Protein AF-A0A813LJU2-F1 (afdb_monomer)

Foldseek 3Di:
DVVVVVVVLVVLLVQQVQQVVLVVVLVVLVPDDDDDDDPDVVSVVVSVCSVVVCRGDDDPNHGRHPVNSVVVVVVVVVVVVVVVVVVVVVPDPDDDPPDDDDDDDDDD

Nearest PDB structures (foldseek):
  2qj0-assembly1_A  TM=6.686E-01  e=6.133E+00  Saccharomyces cerevisiae

Mean predicted aligned error: 14.8 Å

Organism: Polarella glacialis (NCBI:txid89957)

Structure (mmCIF, N/CA/C/O backbone):
data_AF-A0A813LJU2-F1
#
_entry.id   AF-A0A813LJU2-F1
#
loop_
_atom_site.group_PDB
_atom_site.id
_atom_site.type_symbol
_atom_site.label_atom_id
_atom_site.label_alt_id
_atom_site.label_comp_id
_atom_site.label_asym_id
_atom_site.label_entity_id
_atom_site.label_seq_id
_atom_site.pdbx_PDB_ins_code
_atom_site.Cartn_x
_atom_site.Cartn_y
_atom_site.Cartn_z
_atom_site.occupancy
_atom_site.B_iso_or_equiv
_atom_site.auth_seq_id
_atom_site.auth_comp_id
_atom_site.auth_asym_id
_atom_site.auth_atom_id
_atom_site.pdbx_PDB_model_num
ATOM 1 N N . MET A 1 1 ? 8.415 9.289 -18.038 1.00 62.88 1 MET A N 1
ATOM 2 C CA . MET A 1 1 ? 8.058 8.041 -17.314 1.00 62.88 1 MET A CA 1
ATOM 3 C C . MET A 1 1 ? 8.568 8.032 -15.870 1.00 62.88 1 MET A C 1
ATOM 5 O O . MET A 1 1 ? 7.771 7.755 -14.984 1.00 62.88 1 MET A O 1
ATOM 9 N N . VAL A 1 2 ? 9.817 8.439 -15.605 1.00 73.25 2 VAL A N 1
ATOM 10 C CA . VAL A 1 2 ? 10.414 8.498 -14.249 1.00 73.25 2 VAL A CA 1
ATOM 11 C C . VAL A 1 2 ? 9.591 9.311 -13.236 1.00 73.25 2 VAL A C 1
ATOM 13 O O . VAL A 1 2 ? 9.331 8.832 -12.139 1.00 73.25 2 VAL A O 1
ATOM 16 N N . GLY A 1 3 ? 9.084 10.492 -13.615 1.00 82.06 3 GLY A N 1
ATOM 17 C CA . GLY A 1 3 ? 8.271 11.316 -12.707 1.00 82.06 3 GLY A CA 1
ATOM 18 C C . GLY A 1 3 ? 6.994 10.628 -12.202 1.00 82.06 3 GLY A C 1
ATOM 19 O O . GLY A 1 3 ? 6.629 10.782 -11.041 1.00 82.06 3 GLY A O 1
ATOM 20 N N . ARG A 1 4 ? 6.348 9.795 -13.036 1.00 80.88 4 ARG A N 1
ATOM 21 C CA . ARG A 1 4 ? 5.157 9.023 -12.629 1.00 80.88 4 ARG A CA 1
ATOM 22 C C . ARG A 1 4 ? 5.532 7.905 -11.652 1.00 80.88 4 ARG A C 1
ATOM 24 O O . ARG A 1 4 ? 4.799 7.678 -10.697 1.00 80.88 4 ARG A O 1
ATOM 31 N N . ALA A 1 5 ? 6.681 7.257 -11.852 1.00 78.06 5 ALA A N 1
ATOM 32 C CA . ALA A 1 5 ? 7.186 6.226 -10.944 1.00 78.06 5 ALA A CA 1
ATOM 33 C C . ALA A 1 5 ? 7.537 6.800 -9.560 1.00 78.06 5 ALA A C 1
ATOM 35 O O . ALA A 1 5 ? 7.153 6.224 -8.545 1.00 78.06 5 ALA A O 1
ATOM 36 N N . LEU A 1 6 ? 8.184 7.970 -9.509 1.00 81.75 6 LEU A N 1
ATOM 37 C CA . LEU A 1 6 ? 8.492 8.654 -8.247 1.00 81.75 6 LEU A CA 1
ATOM 38 C C . LEU A 1 6 ? 7.224 9.062 -7.490 1.00 81.75 6 LEU A C 1
ATOM 40 O O . LEU A 1 6 ? 7.143 8.862 -6.280 1.00 81.75 6 LEU A O 1
ATOM 44 N N . LEU A 1 7 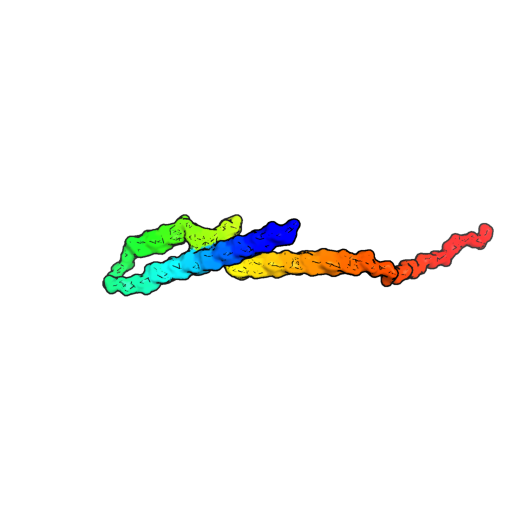? 6.213 9.574 -8.198 1.00 85.69 7 LEU A N 1
ATOM 45 C CA . LEU A 1 7 ? 4.935 9.946 -7.593 1.00 85.69 7 LEU A CA 1
ATOM 46 C C . LEU A 1 7 ? 4.199 8.713 -7.044 1.00 85.69 7 LEU A C 1
ATOM 48 O O . LEU A 1 7 ? 3.680 8.759 -5.931 1.00 85.69 7 LEU A O 1
ATOM 52 N N . LEU A 1 8 ? 4.228 7.587 -7.766 1.00 82.88 8 LEU A N 1
ATOM 53 C CA . LEU A 1 8 ? 3.669 6.318 -7.291 1.00 82.88 8 LEU A CA 1
ATOM 54 C C . LEU A 1 8 ? 4.382 5.804 -6.035 1.00 82.88 8 LEU A C 1
ATOM 56 O O . LEU A 1 8 ? 3.701 5.447 -5.073 1.00 82.88 8 LEU A O 1
ATOM 60 N N . ILE A 1 9 ? 5.720 5.813 -6.000 1.00 81.56 9 ILE A N 1
ATOM 61 C CA . ILE A 1 9 ? 6.496 5.444 -4.800 1.00 81.56 9 ILE A CA 1
ATOM 62 C C . ILE A 1 9 ? 6.163 6.383 -3.636 1.00 81.56 9 ILE A C 1
ATOM 64 O O . ILE A 1 9 ? 5.969 5.930 -2.510 1.00 81.56 9 ILE A O 1
ATOM 68 N N . TYR A 1 10 ? 6.068 7.687 -3.892 1.00 84.69 10 TYR A N 1
ATOM 69 C CA . TYR A 1 10 ? 5.767 8.679 -2.864 1.00 84.69 10 TYR A CA 1
ATOM 70 C C . TYR A 1 10 ? 4.376 8.471 -2.250 1.00 84.69 10 TYR A C 1
ATOM 72 O O . TYR A 1 10 ? 4.239 8.386 -1.025 1.00 84.69 10 TYR A O 1
ATOM 80 N N . VAL A 1 11 ? 3.348 8.345 -3.095 1.00 83.75 11 VAL A N 1
ATOM 81 C CA . VAL A 1 11 ? 1.961 8.141 -2.657 1.00 83.75 11 VAL A CA 1
ATOM 82 C C . VAL A 1 11 ? 1.820 6.812 -1.923 1.00 83.75 11 VAL A C 1
ATOM 84 O O . VAL A 1 11 ? 1.245 6.782 -0.835 1.00 83.75 11 VAL A O 1
ATOM 87 N N . SER A 1 12 ? 2.403 5.731 -2.449 1.00 78.44 12 SER A N 1
ATOM 88 C CA . SER A 1 12 ? 2.391 4.436 -1.761 1.00 78.44 12 SER A CA 1
ATOM 89 C C . SER A 1 12 ? 3.128 4.499 -0.420 1.00 78.44 12 SER A C 1
ATOM 91 O O . SER A 1 12 ? 2.606 3.992 0.570 1.00 78.44 12 SER A O 1
ATOM 93 N N . SER A 1 13 ? 4.270 5.189 -0.325 1.00 80.38 13 SER A N 1
ATOM 94 C CA . SER A 1 13 ? 5.021 5.342 0.937 1.00 80.38 13 SER A CA 1
ATOM 95 C C . SER A 1 13 ? 4.203 6.060 2.010 1.00 80.38 13 SER A C 1
ATOM 97 O O . SER A 1 13 ? 4.152 5.624 3.163 1.00 80.38 13 SER A O 1
ATOM 99 N N . ARG A 1 14 ? 3.502 7.135 1.628 1.00 82.56 14 ARG A N 1
ATOM 100 C CA . ARG A 1 14 ? 2.562 7.831 2.517 1.00 82.56 14 ARG A CA 1
ATOM 101 C C . ARG A 1 14 ? 1.407 6.923 2.934 1.00 82.56 14 ARG A C 1
ATOM 103 O O . ARG A 1 14 ? 1.086 6.875 4.122 1.00 82.56 14 ARG A O 1
ATOM 110 N N . ALA A 1 15 ? 0.832 6.184 1.989 1.00 78.62 15 ALA A N 1
ATOM 111 C CA . ALA A 1 15 ? -0.250 5.240 2.237 1.00 78.62 15 ALA A CA 1
ATOM 112 C C . ALA A 1 15 ? 0.157 4.134 3.229 1.00 78.62 15 ALA A C 1
ATOM 114 O O . ALA A 1 15 ? -0.576 3.883 4.183 1.00 78.62 15 ALA A O 1
ATOM 115 N N . ALA A 1 16 ? 1.347 3.539 3.093 1.00 80.94 16 ALA A N 1
ATOM 116 C CA . ALA A 1 16 ? 1.844 2.551 4.056 1.00 80.94 16 ALA A CA 1
ATOM 117 C C . ALA A 1 16 ? 2.076 3.138 5.454 1.00 80.94 16 ALA A C 1
ATOM 119 O O . ALA A 1 16 ? 1.734 2.497 6.446 1.00 80.94 16 ALA A O 1
ATOM 120 N N . GLY A 1 17 ? 2.595 4.367 5.551 1.00 77.25 17 GLY A N 1
ATOM 121 C CA . GLY A 1 17 ? 2.749 5.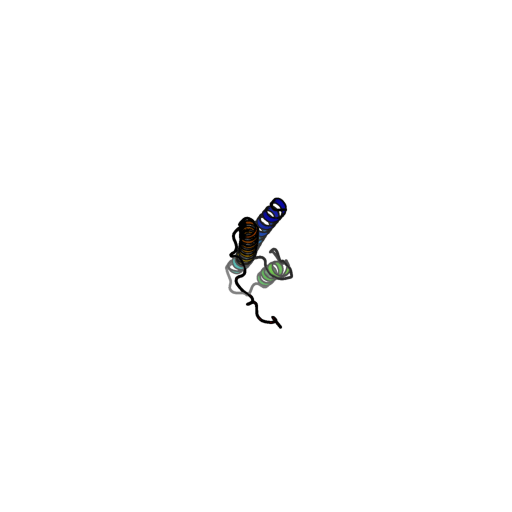044 6.842 1.00 77.25 17 GLY A CA 1
ATOM 122 C C . GLY A 1 17 ? 1.408 5.286 7.548 1.00 77.25 17 GLY A C 1
ATOM 123 O O . GLY A 1 17 ? 1.309 5.147 8.767 1.00 77.25 17 GLY A O 1
ATOM 124 N N . LEU A 1 18 ? 0.351 5.603 6.794 1.00 76.69 18 LEU A N 1
ATOM 125 C CA . LEU A 1 18 ? -1.021 5.702 7.309 1.00 76.69 18 LEU A CA 1
ATOM 126 C C . LEU A 1 18 ? -1.564 4.339 7.761 1.00 76.69 18 LEU A C 1
ATOM 128 O O . LEU A 1 18 ? -2.151 4.244 8.841 1.00 76.69 18 LEU A O 1
ATOM 132 N N . THR A 1 19 ? -1.316 3.283 6.984 1.00 79.31 19 THR A N 1
ATOM 133 C CA . THR A 1 19 ? -1.691 1.904 7.328 1.00 79.31 19 THR A CA 1
ATOM 134 C C . THR A 1 19 ? -1.056 1.451 8.642 1.00 79.31 19 THR A C 1
ATOM 136 O O . THR A 1 19 ? -1.721 0.842 9.484 1.00 79.31 19 THR A O 1
ATOM 139 N N . GLU A 1 20 ? 0.219 1.764 8.859 1.00 76.25 20 GLU A N 1
ATOM 140 C CA . GLU A 1 20 ? 0.932 1.389 10.080 1.00 76.25 20 GLU A CA 1
ATOM 141 C C . GLU A 1 20 ? 0.387 2.133 11.309 1.00 76.25 20 GLU A C 1
ATOM 143 O O . GLU A 1 20 ? 0.157 1.524 12.357 1.00 76.25 20 GLU A O 1
ATOM 148 N N . LYS A 1 21 ? 0.061 3.423 11.154 1.00 77.38 21 LYS A N 1
ATOM 149 C CA . LYS A 1 21 ? -0.601 4.218 12.200 1.00 77.38 21 LYS A CA 1
ATOM 150 C C . LYS A 1 21 ? -1.982 3.665 12.556 1.00 77.38 21 LYS A C 1
ATOM 152 O O . LYS A 1 21 ? -2.237 3.426 13.733 1.00 77.38 21 LYS A O 1
ATOM 157 N N . CYS A 1 22 ? -2.827 3.366 11.566 1.00 72.94 22 CYS A N 1
ATOM 158 C CA . CYS A 1 2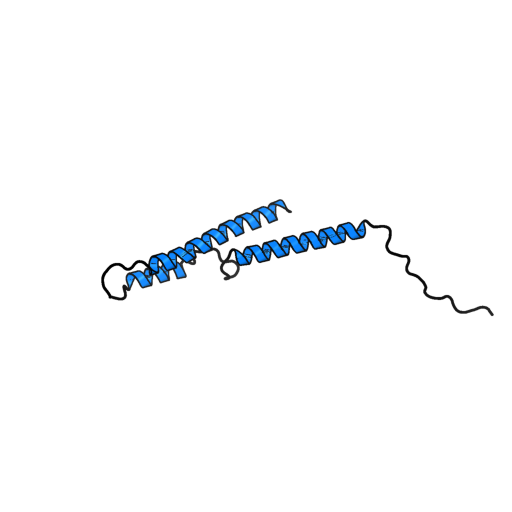2 ? -4.148 2.767 11.808 1.00 72.94 22 CYS A CA 1
ATOM 159 C C . CYS A 1 22 ? -4.065 1.386 12.474 1.00 72.94 22 CYS A C 1
ATOM 161 O O . CYS A 1 22 ? -4.945 1.006 13.245 1.00 72.94 22 CYS A O 1
ATOM 163 N N . THR A 1 23 ? -2.995 0.630 12.210 1.00 73.12 23 THR A N 1
ATOM 164 C CA . THR A 1 23 ? -2.762 -0.663 12.872 1.00 73.12 23 THR A CA 1
ATOM 165 C C . THR A 1 23 ? -2.515 -0.482 14.368 1.00 73.12 23 THR A C 1
ATOM 167 O O . THR A 1 23 ? -3.037 -1.248 15.172 1.00 73.12 23 THR A O 1
ATOM 170 N N . ARG A 1 24 ? -1.772 0.561 14.757 1.00 73.31 24 ARG A N 1
ATOM 171 C CA . ARG A 1 24 ? -1.508 0.864 16.171 1.00 73.31 24 ARG A CA 1
ATOM 172 C C . ARG A 1 24 ? -2.734 1.409 16.896 1.00 73.31 24 ARG A C 1
ATOM 174 O O . ARG A 1 24 ? -2.898 1.110 18.073 1.00 73.31 24 ARG A O 1
ATOM 181 N N . THR A 1 25 ? -3.618 2.134 16.206 1.00 73.31 25 THR A N 1
ATOM 182 C CA . THR A 1 25 ? -4.876 2.628 16.789 1.00 73.31 25 THR A CA 1
ATOM 183 C C . THR A 1 25 ? -5.755 1.488 17.306 1.00 73.31 25 THR A C 1
ATOM 185 O O . THR A 1 25 ? -6.302 1.605 18.397 1.00 73.31 25 THR A O 1
ATOM 188 N N . ARG A 1 26 ? -5.826 0.353 16.593 1.00 68.81 26 ARG A N 1
ATOM 189 C CA . ARG A 1 26 ? -6.548 -0.846 17.064 1.00 68.81 26 ARG A CA 1
ATOM 190 C C . ARG A 1 26 ? -5.987 -1.370 18.384 1.00 68.81 26 ARG A C 1
ATOM 192 O O . ARG A 1 26 ? -6.737 -1.576 19.333 1.00 68.81 26 ARG A O 1
ATOM 199 N N . CYS A 1 27 ? -4.665 -1.527 18.466 1.00 68.62 27 CYS A N 1
ATOM 200 C CA . CYS A 1 27 ? -4.008 -1.970 19.695 1.00 68.62 27 CYS A CA 1
ATOM 201 C C . CYS A 1 27 ? -4.192 -0.972 20.845 1.00 68.62 27 CYS A C 1
ATOM 203 O O . CYS A 1 27 ? -4.399 -1.396 21.975 1.00 68.62 27 CYS A O 1
ATOM 205 N N . PHE A 1 28 ? -4.168 0.332 20.558 1.00 73.56 28 PHE A N 1
ATOM 206 C CA . PHE A 1 28 ? -4.373 1.384 21.555 1.00 73.56 28 PHE A CA 1
ATOM 207 C C . PHE A 1 28 ? -5.791 1.367 22.142 1.00 73.56 28 PHE A C 1
ATOM 209 O O . PHE A 1 28 ? -5.968 1.393 23.360 1.00 73.56 28 PHE A O 1
ATOM 216 N N . VAL A 1 29 ? -6.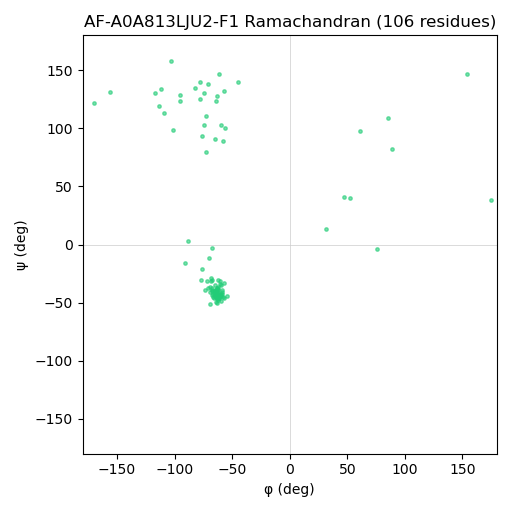807 1.250 21.280 1.00 72.38 29 VAL A N 1
ATOM 217 C CA . VAL A 1 29 ? -8.201 1.084 21.717 1.00 72.38 29 VAL A CA 1
ATOM 218 C C . VAL A 1 29 ? -8.353 -0.190 22.541 1.00 72.38 29 VAL A C 1
ATOM 220 O O . VAL A 1 29 ? -9.103 -0.173 23.510 1.00 72.38 29 VAL A O 1
ATOM 223 N N . ASN A 1 30 ? -7.603 -1.253 22.230 1.00 72.06 30 ASN A N 1
ATOM 224 C CA . ASN A 1 30 ? -7.596 -2.511 22.981 1.00 72.06 30 ASN A CA 1
ATOM 225 C C . ASN A 1 30 ? -6.803 -2.453 24.309 1.00 72.06 30 ASN A C 1
ATOM 227 O O . ASN A 1 30 ? -7.098 -3.212 25.229 1.00 72.06 30 ASN A O 1
ATOM 231 N N . SER A 1 31 ? -5.865 -1.515 24.490 1.00 73.56 31 SER A N 1
ATOM 232 C CA . SER A 1 31 ? -5.046 -1.401 25.716 1.00 73.56 31 SER A CA 1
ATOM 233 C C . SER A 1 31 ? -5.611 -0.487 26.812 1.00 73.56 31 SER A C 1
ATOM 235 O O . SER A 1 31 ? -5.161 -0.558 27.949 1.00 73.56 31 SER A O 1
ATOM 237 N N . PHE A 1 32 ? -6.586 0.367 26.500 1.00 71.25 32 PHE A N 1
ATOM 238 C CA . PHE A 1 32 ? -7.330 1.192 27.466 1.00 71.25 32 PHE A CA 1
ATOM 239 C C . PHE A 1 32 ? -8.059 0.380 28.569 1.00 71.25 32 PHE A C 1
ATOM 241 O O . PHE A 1 32 ? -9.221 0.013 28.440 1.00 71.25 32 PHE A O 1
ATOM 248 N N . VAL A 1 33 ? -7.398 0.091 29.688 1.00 62.69 33 VAL A N 1
ATOM 249 C CA . VAL A 1 33 ? -8.070 -0.469 30.872 1.00 6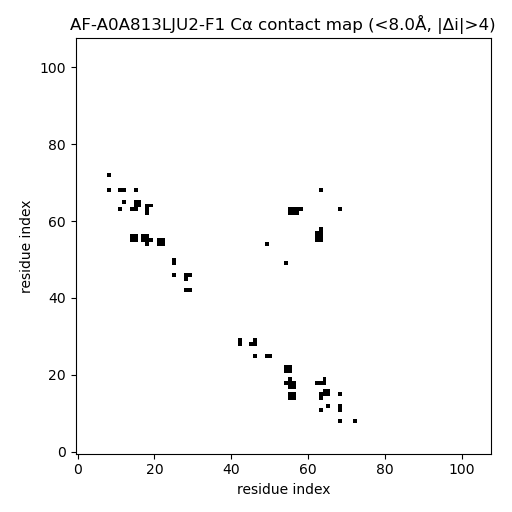2.69 33 VAL A CA 1
ATOM 250 C C . VAL A 1 33 ? -8.827 0.663 31.568 1.00 62.69 33 VAL A C 1
ATOM 252 O O . VAL A 1 33 ? -8.243 1.416 32.343 1.00 62.69 33 VAL A O 1
ATOM 255 N N . LEU A 1 34 ? -10.112 0.823 31.237 1.00 60.38 34 LEU A N 1
ATOM 256 C CA . LEU A 1 34 ? -11.048 1.511 32.121 1.00 60.38 34 LEU A CA 1
ATOM 257 C C . LEU A 1 34 ? -11.510 0.501 33.167 1.00 60.38 34 LEU A C 1
ATOM 259 O O . LEU A 1 34 ? -11.774 -0.659 32.865 1.00 60.38 34 LEU A O 1
ATOM 263 N N . ASP A 1 35 ? -11.508 0.971 34.399 1.00 58.41 35 ASP A N 1
ATOM 264 C CA . ASP A 1 35 ? -11.774 0.237 35.623 1.00 58.41 35 ASP A CA 1
ATOM 265 C C . ASP A 1 35 ? -13.010 -0.687 35.528 1.00 58.41 35 ASP A C 1
ATOM 267 O O . ASP A 1 35 ? -14.054 -0.272 35.023 1.00 58.41 35 ASP A O 1
ATOM 271 N N . ASN A 1 36 ? -12.898 -1.893 36.103 1.00 56.06 36 ASN A N 1
ATOM 272 C CA . ASN A 1 36 ? -13.922 -2.948 36.270 1.00 56.06 36 ASN A CA 1
ATOM 273 C C . ASN A 1 36 ? -14.107 -3.994 35.143 1.00 56.06 36 ASN A C 1
ATOM 275 O O . ASN A 1 36 ? -15.037 -3.934 34.349 1.00 56.06 36 ASN A O 1
ATOM 279 N N . CYS A 1 37 ? -13.243 -5.018 35.173 1.00 55.00 37 CYS A N 1
ATOM 280 C CA . CYS A 1 37 ? -13.473 -6.485 35.139 1.00 55.00 37 CYS A CA 1
ATOM 281 C C . CYS A 1 37 ? -14.651 -7.153 34.386 1.00 55.00 37 CYS A C 1
ATOM 283 O O . CYS A 1 37 ? -14.871 -8.349 34.583 1.00 55.00 37 CYS A O 1
ATOM 285 N N . VAL A 1 38 ? -15.383 -6.478 33.508 1.00 58.41 38 VAL A N 1
ATOM 286 C CA . VAL A 1 38 ? -16.400 -7.096 32.650 1.00 58.41 38 VAL A CA 1
ATOM 287 C C . VAL A 1 38 ? -15.955 -6.903 31.210 1.00 58.41 38 VAL A C 1
ATOM 289 O O . VAL A 1 38 ? -15.551 -5.812 30.820 1.00 58.41 38 VAL A O 1
ATOM 292 N N . VAL A 1 39 ? -15.962 -7.982 30.427 1.00 61.00 39 VAL A N 1
ATOM 293 C CA . VAL A 1 39 ? -15.681 -7.938 28.989 1.00 61.00 39 VAL A CA 1
ATOM 294 C C . VAL A 1 39 ? -16.666 -6.960 28.350 1.00 61.00 39 VAL A C 1
ATOM 296 O O . VAL A 1 39 ? -17.836 -7.279 28.148 1.00 61.00 39 VAL A O 1
ATOM 299 N N . ASP A 1 40 ? -16.196 -5.743 28.098 1.00 65.12 40 ASP A N 1
ATOM 300 C CA . ASP A 1 40 ? -17.024 -4.659 27.598 1.00 65.12 40 ASP A CA 1
ATOM 301 C C . ASP A 1 40 ? -17.360 -4.923 26.122 1.00 65.12 40 ASP A C 1
ATOM 303 O O . ASP A 1 40 ? -16.498 -4.941 25.229 1.00 65.12 40 ASP A O 1
ATOM 307 N N . THR A 1 41 ? -18.635 -5.217 25.877 1.00 68.00 41 THR A N 1
ATOM 308 C CA . THR A 1 41 ? -19.139 -5.604 24.554 1.00 68.00 41 THR A CA 1
ATOM 309 C C . THR A 1 41 ? -19.051 -4.423 23.582 1.00 68.00 41 THR A C 1
ATOM 311 O O . THR A 1 41 ? -18.775 -4.624 22.396 1.00 68.00 41 THR A O 1
ATOM 314 N N . GLU A 1 42 ? -19.168 -3.188 24.082 1.00 67.44 42 GLU A N 1
ATOM 315 C CA . GLU A 1 42 ? -19.027 -1.967 23.278 1.00 67.44 42 GLU A CA 1
ATOM 316 C C . GLU A 1 42 ? -17.605 -1.813 22.729 1.00 67.44 42 GLU A C 1
ATOM 318 O O . GLU A 1 42 ? -17.384 -1.400 21.587 1.00 67.44 42 GLU A O 1
ATOM 323 N N . ARG A 1 43 ? -16.613 -2.244 23.507 1.00 67.62 43 ARG A N 1
ATOM 324 C CA . ARG A 1 43 ? -15.204 -2.178 23.128 1.00 67.62 43 ARG A CA 1
ATOM 325 C C . ARG A 1 43 ? -14.834 -3.218 22.076 1.00 67.62 43 ARG A C 1
ATOM 327 O O . ARG A 1 43 ? -14.100 -2.922 21.132 1.00 67.62 43 ARG A O 1
ATOM 334 N N . SER A 1 44 ? -15.398 -4.416 22.204 1.00 69.69 44 SER A N 1
ATOM 335 C CA . SER A 1 44 ? -15.265 -5.485 21.208 1.00 69.69 44 SER A CA 1
ATOM 336 C C . SER A 1 44 ? -15.889 -5.078 19.868 1.00 69.69 44 SER A C 1
ATOM 338 O O . SER A 1 44 ? -15.316 -5.353 18.811 1.00 69.69 44 SER A O 1
ATOM 340 N N . TYR A 1 45 ? -17.016 -4.357 19.908 1.00 72.25 45 TYR A N 1
ATOM 341 C CA . TYR A 1 45 ? -17.635 -3.758 18.726 1.00 72.25 45 TYR A CA 1
ATOM 342 C C . TYR A 1 45 ? -16.745 -2.684 18.094 1.00 72.25 45 TYR A C 1
ATOM 344 O O . TYR A 1 45 ? -16.554 -2.703 16.886 1.00 72.25 45 TYR A O 1
ATOM 352 N N . LEU A 1 46 ? -16.135 -1.795 18.885 1.00 73.19 46 LEU A N 1
ATOM 353 C CA . LEU A 1 46 ? -15.215 -0.769 18.377 1.00 73.19 46 LEU A CA 1
ATOM 354 C C . LEU A 1 46 ? -13.971 -1.362 17.707 1.00 73.19 46 LEU A C 1
ATOM 356 O O . LEU A 1 46 ? -13.596 -0.934 16.617 1.00 73.19 46 LEU A O 1
ATOM 360 N N . VAL A 1 47 ? -13.339 -2.362 18.325 1.00 72.25 47 VAL A N 1
ATOM 361 C CA . VAL A 1 47 ? -12.179 -3.045 17.730 1.00 72.25 47 VAL A CA 1
ATOM 362 C C . VAL A 1 47 ? -12.570 -3.705 16.408 1.00 72.25 47 VAL A C 1
ATOM 364 O O . VAL A 1 47 ? -11.863 -3.539 15.413 1.00 72.25 47 VAL A O 1
ATOM 367 N N . ARG A 1 48 ? -13.720 -4.387 16.378 1.00 74.25 48 ARG A N 1
ATOM 368 C CA . ARG A 1 48 ? -14.251 -5.040 15.178 1.00 74.25 48 ARG A CA 1
ATOM 369 C C . ARG A 1 48 ? -14.671 -4.046 14.103 1.00 74.25 48 ARG A C 1
ATOM 371 O O . ARG A 1 48 ? -14.352 -4.256 12.945 1.00 74.25 48 ARG A O 1
ATOM 378 N N . TYR A 1 49 ? -15.267 -2.922 14.482 1.00 73.00 49 TYR A N 1
ATOM 379 C CA . TYR A 1 49 ? -15.595 -1.828 13.577 1.00 73.00 49 TYR A CA 1
ATOM 380 C C . TYR A 1 49 ? -14.337 -1.248 12.927 1.00 73.00 49 TYR A C 1
ATOM 382 O O . TYR A 1 49 ? -14.331 -1.014 11.725 1.00 73.00 49 TYR A O 1
ATOM 390 N N . ILE A 1 50 ? -13.247 -1.049 13.676 1.00 71.81 50 ILE A N 1
ATOM 391 C CA . ILE A 1 50 ? -11.981 -0.558 13.105 1.00 71.81 50 ILE A CA 1
ATOM 392 C C . ILE A 1 50 ? -11.336 -1.614 12.185 1.00 71.81 50 ILE A C 1
ATOM 394 O O . ILE A 1 50 ? -10.664 -1.252 11.212 1.00 71.81 50 ILE A O 1
ATOM 398 N N . ASP A 1 51 ? -11.526 -2.902 12.481 1.00 73.62 51 ASP A N 1
ATOM 399 C CA . ASP A 1 51 ? -11.061 -4.014 11.646 1.00 73.62 51 ASP A CA 1
ATOM 400 C C . ASP A 1 51 ? -11.842 -4.097 10.322 1.00 73.62 51 ASP A C 1
ATOM 402 O O . ASP A 1 51 ? -11.230 -4.031 9.251 1.00 73.62 51 ASP A O 1
ATOM 406 N N . ASP A 1 52 ? -13.177 -4.101 10.401 1.00 68.25 52 ASP A N 1
ATOM 407 C CA . ASP A 1 52 ? -14.110 -4.135 9.265 1.00 68.25 52 ASP A CA 1
ATOM 408 C C . ASP A 1 52 ? -14.083 -2.843 8.439 1.00 68.25 52 ASP A C 1
ATOM 410 O O . ASP A 1 52 ? -14.267 -2.873 7.223 1.00 68.25 52 ASP A O 1
ATOM 414 N N . SER A 1 53 ? -13.769 -1.699 9.055 1.00 69.44 53 SER A N 1
ATOM 415 C CA . SER A 1 53 ? -13.608 -0.418 8.347 1.00 69.44 53 SER A CA 1
ATOM 416 C C . SER A 1 53 ? -12.389 -0.392 7.422 1.00 69.44 53 SER A C 1
ATOM 418 O O . SER A 1 53 ? -12.145 0.626 6.774 1.00 69.44 53 SER A O 1
ATOM 420 N N . ALA A 1 54 ? -11.585 -1.464 7.384 1.00 63.88 54 ALA A N 1
ATOM 421 C CA . ALA A 1 54 ? -10.382 -1.569 6.569 1.00 63.88 54 ALA A CA 1
ATOM 422 C C . ALA A 1 54 ? -9.493 -0.320 6.697 1.00 63.88 54 ALA A C 1
ATOM 424 O O . ALA A 1 54 ? -8.949 0.167 5.709 1.00 63.88 54 ALA A O 1
ATOM 425 N N . ALA A 1 55 ? -9.342 0.214 7.918 1.00 61.12 55 ALA A N 1
ATOM 426 C CA . ALA A 1 55 ? -8.536 1.402 8.181 1.00 61.12 55 ALA A CA 1
ATOM 427 C C . ALA A 1 55 ? -7.056 1.094 7.871 1.00 61.12 55 ALA A C 1
ATOM 429 O O . ALA A 1 55 ? -6.315 0.540 8.693 1.00 61.12 55 ALA A O 1
ATOM 430 N N . GLY A 1 56 ? -6.664 1.350 6.625 1.00 60.81 56 GLY A N 1
ATOM 431 C CA . GLY A 1 56 ? -5.383 0.995 6.027 1.00 60.81 56 GLY A CA 1
ATOM 432 C C . GLY A 1 56 ? -5.506 0.847 4.510 1.00 60.81 56 GLY A C 1
ATOM 433 O O . GLY A 1 56 ? -6.533 0.431 3.990 1.00 60.81 56 GLY A O 1
ATOM 434 N N . PHE A 1 57 ? -4.455 1.190 3.773 1.00 64.12 57 PHE A N 1
ATOM 435 C CA . PHE A 1 57 ? -4.433 0.989 2.328 1.00 64.12 57 PHE A CA 1
ATOM 436 C C . PHE A 1 57 ? -4.145 -0.480 2.006 1.00 64.12 57 PHE A C 1
ATOM 438 O O . PHE A 1 57 ? -3.128 -1.029 2.438 1.00 64.12 57 PHE A O 1
ATOM 445 N N . TYR A 1 58 ? -5.032 -1.099 1.227 1.00 67.62 58 TYR A N 1
ATOM 446 C CA . TYR A 1 58 ? -4.880 -2.455 0.705 1.00 67.62 58 TYR A CA 1
ATOM 447 C C . TYR A 1 58 ? -4.691 -2.401 -0.811 1.00 67.62 58 TYR A C 1
ATOM 449 O O . TYR A 1 58 ? -5.427 -1.707 -1.510 1.00 67.62 58 TYR A O 1
ATOM 457 N N . ILE A 1 59 ? -3.717 -3.149 -1.325 1.00 64.88 59 ILE A N 1
ATOM 458 C CA . ILE A 1 59 ? -3.549 -3.383 -2.762 1.00 64.88 59 ILE A CA 1
ATOM 459 C C . ILE A 1 59 ? -3.812 -4.869 -2.993 1.00 64.88 59 ILE A C 1
ATOM 461 O O . ILE A 1 59 ? -3.131 -5.707 -2.410 1.00 64.88 59 ILE A O 1
ATOM 465 N N . GLN A 1 60 ? -4.828 -5.194 -3.800 1.00 63.75 60 GLN A N 1
ATOM 466 C CA . GLN A 1 60 ? -5.257 -6.578 -4.072 1.00 63.75 60 GLN A CA 1
ATOM 467 C C . GLN A 1 60 ? -5.512 -7.417 -2.801 1.00 63.75 60 GLN A C 1
ATOM 469 O O . GLN A 1 60 ? -5.125 -8.577 -2.718 1.00 63.75 60 GLN A O 1
ATOM 474 N N . GLY A 1 61 ? -6.124 -6.821 -1.773 1.00 64.81 61 GLY A N 1
ATOM 475 C CA . GLY A 1 61 ? -6.393 -7.506 -0.500 1.00 64.81 61 GLY A CA 1
ATOM 476 C C . GLY A 1 61 ? -5.168 -7.678 0.408 1.00 64.81 61 GLY A C 1
ATOM 477 O O . GLY A 1 61 ? -5.311 -8.111 1.548 1.00 64.81 61 GLY A O 1
ATOM 478 N N . VAL A 1 62 ? -3.973 -7.275 -0.037 1.00 64.44 62 VAL A N 1
ATOM 479 C CA . VAL A 1 62 ? -2.753 -7.287 0.777 1.00 64.44 62 VAL A CA 1
ATOM 480 C C . VAL A 1 62 ? -2.541 -5.917 1.408 1.00 64.44 62 VAL A C 1
ATOM 482 O O . VAL A 1 62 ? -2.549 -4.881 0.738 1.00 64.44 62 VAL A O 1
ATOM 485 N N . LYS A 1 63 ? -2.343 -5.911 2.727 1.00 70.00 63 LYS A N 1
ATOM 486 C CA . LYS A 1 63 ? -2.098 -4.700 3.508 1.00 70.00 63 LYS A CA 1
ATOM 487 C C . LYS A 1 63 ? -0.786 -4.054 3.071 1.00 70.00 63 LYS A C 1
ATOM 489 O O . LYS A 1 63 ? 0.271 -4.687 3.116 1.00 70.00 63 LYS A O 1
ATOM 494 N N . LEU A 1 64 ? -0.845 -2.788 2.669 1.00 70.25 64 LEU A N 1
ATOM 495 C CA . LEU A 1 64 ? 0.326 -2.064 2.201 1.00 70.25 64 LEU A CA 1
ATOM 496 C C . LEU A 1 64 ? 1.215 -1.709 3.397 1.00 70.25 64 LEU A C 1
ATOM 498 O O . LEU A 1 64 ? 0.908 -0.805 4.173 1.00 70.25 64 LEU A O 1
ATOM 502 N N . THR A 1 65 ? 2.302 -2.459 3.565 1.00 76.62 65 THR A N 1
ATOM 503 C CA . THR A 1 65 ? 3.304 -2.239 4.614 1.00 76.62 65 THR A CA 1
ATOM 504 C C . THR A 1 65 ? 4.546 -1.571 4.038 1.00 76.62 65 THR A C 1
ATOM 506 O O . THR A 1 65 ? 4.829 -1.670 2.842 1.00 76.62 65 THR A O 1
ATOM 509 N N . MET A 1 66 ? 5.333 -0.916 4.895 1.00 74.00 66 MET A N 1
ATOM 510 C CA . MET A 1 66 ? 6.592 -0.290 4.477 1.00 74.00 66 MET A CA 1
ATOM 511 C C . MET A 1 66 ? 7.553 -1.307 3.834 1.00 74.00 66 MET A C 1
ATOM 513 O O . MET A 1 66 ? 8.255 -0.995 2.875 1.00 74.00 66 MET A O 1
ATOM 517 N N . LEU A 1 67 ? 7.515 -2.556 4.306 1.00 77.31 67 LEU A N 1
ATOM 518 C CA . LEU A 1 67 ? 8.309 -3.662 3.777 1.00 77.31 67 LEU A CA 1
ATOM 519 C C . LEU A 1 67 ? 7.891 -4.059 2.351 1.00 77.31 67 LEU A C 1
ATOM 521 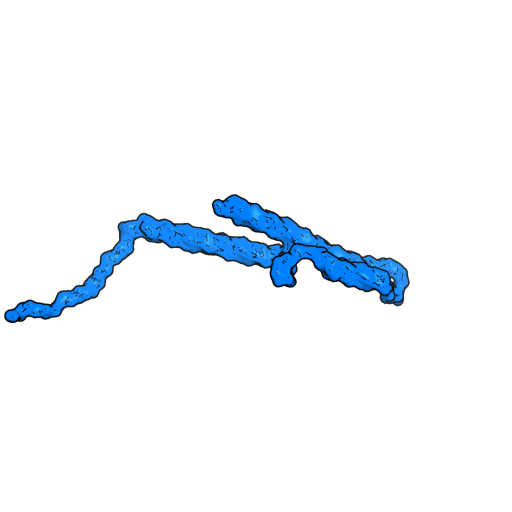O O . LEU A 1 67 ? 8.750 -4.344 1.517 1.00 77.31 67 LEU A O 1
ATOM 525 N N . ALA A 1 68 ? 6.590 -4.029 2.042 1.00 78.88 68 ALA A N 1
ATOM 526 C CA . ALA A 1 68 ? 6.098 -4.264 0.684 1.00 78.88 68 ALA A CA 1
ATOM 527 C C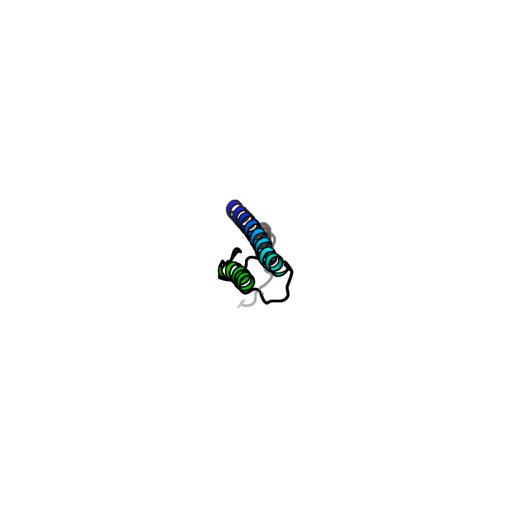 . ALA A 1 68 ? 6.593 -3.180 -0.288 1.00 78.88 68 ALA A C 1
ATOM 529 O O . ALA A 1 68 ? 7.002 -3.481 -1.407 1.00 78.88 68 ALA A O 1
ATOM 530 N N . ILE A 1 69 ? 6.631 -1.925 0.162 1.00 79.81 69 ILE A N 1
ATOM 531 C CA . ILE A 1 69 ? 7.121 -0.805 -0.649 1.00 79.81 69 ILE A CA 1
ATOM 532 C C . ILE A 1 69 ? 8.625 -0.895 -0.864 1.00 79.81 69 ILE A C 1
ATOM 534 O O . ILE A 1 69 ? 9.078 -0.689 -1.985 1.00 79.81 69 ILE A O 1
ATOM 538 N N . MET A 1 70 ? 9.394 -1.266 0.162 1.00 80.44 70 MET A N 1
ATOM 539 C CA . MET A 1 70 ? 10.835 -1.490 0.016 1.00 80.44 70 MET A CA 1
ATOM 540 C C . MET A 1 70 ? 11.146 -2.570 -1.022 1.00 80.44 70 MET A C 1
ATOM 542 O O . MET A 1 70 ? 12.040 -2.382 -1.844 1.00 80.44 70 MET A O 1
ATOM 546 N N . LYS A 1 71 ? 10.371 -3.662 -1.054 1.00 85.31 71 LYS A N 1
ATOM 547 C CA . LYS A 1 71 ? 10.495 -4.697 -2.092 1.00 85.31 71 LYS A CA 1
ATOM 548 C C . LYS A 1 71 ? 10.220 -4.152 -3.494 1.00 85.31 71 LYS A C 1
ATOM 550 O O . LYS A 1 71 ? 10.996 -4.412 -4.410 1.00 85.31 71 LYS A O 1
ATOM 555 N N . MET A 1 72 ? 9.147 -3.377 -3.656 1.00 80.44 72 MET A N 1
ATOM 556 C CA . MET A 1 72 ? 8.799 -2.760 -4.941 1.00 80.44 72 MET A CA 1
ATOM 557 C C . MET A 1 72 ? 9.861 -1.751 -5.395 1.00 80.44 72 MET A C 1
ATOM 559 O O . MET A 1 72 ? 10.240 -1.734 -6.564 1.00 80.44 72 MET A O 1
ATOM 563 N N . PHE A 1 73 ? 10.376 -0.942 -4.467 1.00 84.12 73 PHE A N 1
ATOM 564 C CA . PHE A 1 73 ? 11.434 0.027 -4.733 1.00 84.12 73 PHE A CA 1
ATOM 565 C C . PHE A 1 73 ? 12.731 -0.663 -5.159 1.00 84.12 73 PHE A C 1
ATOM 567 O O . PHE A 1 73 ? 13.288 -0.330 -6.202 1.00 84.12 73 PHE A O 1
ATOM 574 N N . TYR A 1 74 ? 13.159 -1.678 -4.404 1.00 87.94 74 TYR A N 1
ATOM 575 C CA . TYR A 1 74 ? 14.329 -2.482 -4.737 1.00 87.94 74 TYR A CA 1
ATOM 576 C C . TYR A 1 74 ? 14.200 -3.124 -6.123 1.00 87.94 74 TYR A C 1
ATOM 578 O O . TYR A 1 74 ? 15.119 -3.019 -6.934 1.00 87.94 74 TYR A O 1
ATOM 586 N N . GLY A 1 75 ? 13.038 -3.716 -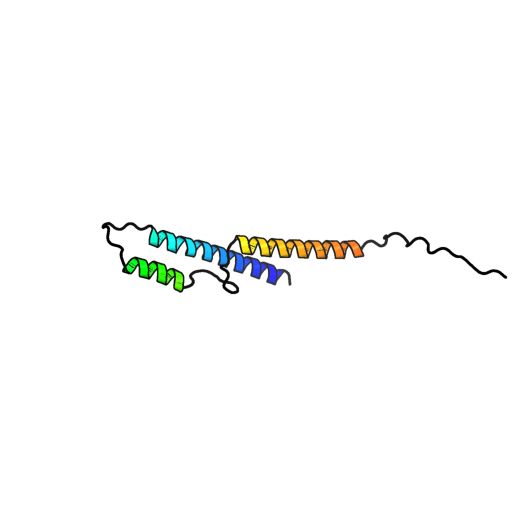6.426 1.00 86.94 75 GLY A N 1
ATOM 587 C CA . GLY A 1 75 ? 12.755 -4.289 -7.741 1.00 86.94 75 GLY A CA 1
ATOM 588 C C . GLY A 1 75 ? 12.878 -3.262 -8.868 1.00 86.94 75 GLY A C 1
ATOM 589 O O . GLY A 1 75 ? 13.537 -3.530 -9.870 1.00 86.94 75 GLY A O 1
ATOM 590 N N . MET A 1 76 ? 12.319 -2.059 -8.697 1.00 84.38 76 MET A N 1
ATOM 591 C CA . MET A 1 76 ? 12.458 -1.002 -9.704 1.00 84.38 76 MET A CA 1
ATOM 592 C C . MET A 1 76 ? 13.906 -0.536 -9.873 1.00 84.38 76 MET A C 1
ATOM 594 O O . MET A 1 76 ? 14.352 -0.389 -11.009 1.00 84.38 76 MET A O 1
ATOM 598 N N . CYS A 1 77 ? 14.658 -0.352 -8.785 1.00 86.62 77 CYS A N 1
ATOM 599 C CA . CYS A 1 77 ? 16.072 0.016 -8.858 1.00 86.62 77 CYS A CA 1
ATOM 600 C C . CYS A 1 77 ? 16.901 -1.049 -9.587 1.00 86.62 77 CYS A C 1
ATOM 602 O O . CYS A 1 77 ? 17.670 -0.711 -10.489 1.00 86.62 77 CYS A O 1
ATOM 604 N N . ALA A 1 78 ? 16.704 -2.328 -9.255 1.00 90.38 78 ALA A N 1
ATOM 605 C CA . ALA A 1 78 ? 17.386 -3.440 -9.909 1.00 90.38 78 ALA A CA 1
ATOM 606 C C . ALA A 1 78 ? 17.087 -3.485 -11.416 1.00 90.38 78 ALA A C 1
ATOM 608 O O . ALA A 1 78 ? 18.008 -3.630 -12.216 1.00 90.38 78 ALA A O 1
ATOM 609 N N . LEU A 1 79 ? 15.827 -3.277 -11.814 1.00 88.75 79 LEU A N 1
ATOM 610 C CA . LEU A 1 79 ? 15.441 -3.207 -13.225 1.00 88.75 79 LEU A CA 1
ATOM 611 C C . LEU A 1 79 ? 16.089 -2.019 -13.937 1.00 88.75 79 LEU A C 1
ATOM 613 O O . LEU A 1 79 ? 16.641 -2.186 -15.021 1.00 88.75 79 LEU A O 1
ATOM 617 N N . THR A 1 80 ? 16.076 -0.829 -13.328 1.00 86.25 80 THR A N 1
ATOM 618 C CA . THR A 1 80 ? 16.729 0.344 -13.928 1.00 86.25 80 THR A CA 1
ATOM 619 C C . THR A 1 80 ? 18.231 0.142 -14.086 1.00 86.25 80 THR A C 1
ATOM 621 O O . THR A 1 80 ? 18.782 0.511 -15.119 1.00 86.25 80 THR A O 1
ATOM 624 N N . PHE A 1 81 ? 18.882 -0.497 -13.110 1.00 89.81 81 PHE A N 1
ATOM 625 C CA . PHE A 1 81 ? 20.302 -0.816 -13.179 1.00 89.81 81 PHE A CA 1
ATOM 626 C C . PHE A 1 81 ? 20.595 -1.853 -14.269 1.00 89.81 81 PHE A C 1
ATOM 628 O O . PHE A 1 81 ? 21.497 -1.650 -15.072 1.00 89.81 81 PHE A O 1
ATOM 635 N N . ALA A 1 82 ? 19.797 -2.920 -14.360 1.00 89.69 82 ALA A N 1
ATOM 636 C CA . ALA A 1 82 ? 19.954 -3.949 -15.387 1.00 89.69 82 ALA A CA 1
ATOM 637 C C . ALA A 1 82 ? 19.763 -3.398 -16.810 1.00 89.69 82 ALA A C 1
ATOM 639 O O . ALA A 1 82 ? 20.485 -3.788 -17.726 1.00 89.69 82 ALA A O 1
ATOM 640 N N . ILE A 1 83 ? 18.811 -2.482 -17.004 1.00 87.88 83 ILE A N 1
ATOM 641 C CA . ILE A 1 83 ? 18.607 -1.800 -18.290 1.00 87.88 83 ILE A CA 1
ATOM 642 C C . ILE A 1 83 ? 19.790 -0.878 -18.595 1.00 87.88 83 ILE A C 1
ATOM 644 O O . ILE A 1 83 ? 20.285 -0.864 -19.718 1.00 87.88 83 ILE A O 1
ATOM 648 N N . TRP A 1 84 ? 20.267 -0.129 -17.599 1.00 88.12 84 TRP A N 1
ATOM 649 C CA . TRP A 1 84 ? 21.400 0.779 -17.770 1.00 88.12 84 TRP A CA 1
ATOM 650 C C . TRP A 1 84 ? 22.695 0.035 -18.118 1.00 88.12 84 TRP A C 1
ATOM 652 O O . TRP A 1 84 ? 23.425 0.456 -19.014 1.00 88.12 84 TRP A O 1
ATOM 662 N N . VAL A 1 85 ? 22.945 -1.103 -17.468 1.00 91.75 85 VAL A N 1
ATOM 663 C CA . VAL A 1 85 ? 24.080 -1.986 -17.769 1.00 91.75 85 VAL A CA 1
ATOM 664 C C . VAL A 1 85 ? 24.007 -2.514 -19.201 1.00 91.75 85 VAL A C 1
ATOM 666 O O . VAL A 1 85 ? 25.012 -2.464 -19.902 1.00 91.75 85 VAL A O 1
ATOM 669 N N . GLN A 1 86 ? 22.834 -2.959 -19.662 1.00 85.19 86 GLN A N 1
ATOM 670 C CA . GLN A 1 86 ? 22.658 -3.418 -21.047 1.00 85.19 86 GLN A CA 1
ATOM 671 C C . GLN A 1 86 ? 22.900 -2.290 -22.056 1.00 85.19 86 GLN A C 1
ATOM 673 O O . GLN A 1 86 ? 23.701 -2.452 -22.969 1.00 85.19 86 GLN A O 1
ATOM 678 N N . ALA A 1 87 ? 22.316 -1.111 -21.825 1.00 84.62 87 ALA A N 1
ATOM 679 C CA . ALA A 1 87 ? 22.528 0.054 -22.685 1.00 84.62 87 ALA A CA 1
ATOM 680 C C . ALA A 1 87 ? 24.005 0.498 -22.743 1.00 84.62 87 ALA A C 1
ATOM 682 O O . ALA A 1 87 ? 24.472 1.011 -23.759 1.00 84.62 87 ALA A O 1
ATOM 683 N N . SER A 1 88 ? 24.750 0.291 -21.654 1.00 83.25 88 SER A N 1
ATOM 684 C CA . SER A 1 88 ? 26.188 0.576 -21.593 1.00 83.25 88 SER A CA 1
ATOM 685 C C . SER A 1 88 ? 27.029 -0.499 -22.296 1.00 83.25 88 SER A C 1
ATOM 687 O O . SER A 1 88 ? 28.081 -0.181 -22.846 1.00 83.25 88 SER A O 1
ATOM 689 N N . GLY A 1 89 ? 26.569 -1.755 -22.303 1.00 73.19 89 GLY A N 1
ATOM 690 C CA . GLY A 1 89 ? 27.225 -2.877 -22.982 1.00 73.19 89 GLY A CA 1
ATOM 691 C C . GLY A 1 89 ? 27.161 -2.779 -24.507 1.00 73.19 89 GLY A C 1
ATOM 692 O O . GLY A 1 89 ? 28.153 -3.057 -25.175 1.00 73.19 89 GLY A O 1
ATOM 693 N N . ASP A 1 90 ? 26.052 -2.273 -25.050 1.00 62.38 90 ASP A N 1
ATOM 694 C CA . ASP A 1 90 ? 25.889 -2.052 -26.496 1.00 62.38 90 ASP A CA 1
ATOM 695 C C . ASP A 1 90 ? 26.759 -0.894 -27.033 1.00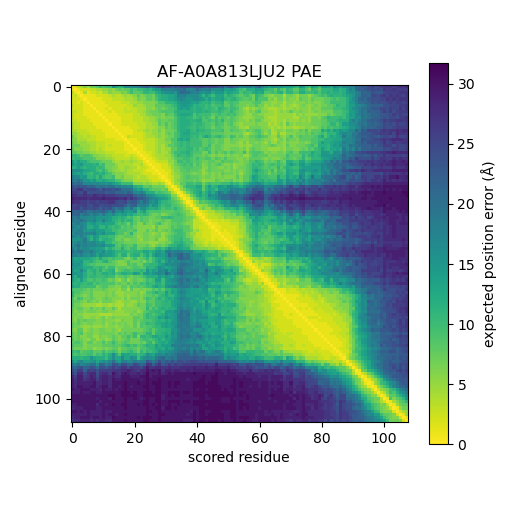 62.38 90 ASP A C 1
ATOM 697 O O . ASP A 1 90 ? 26.922 -0.734 -28.242 1.00 62.38 90 ASP A O 1
ATOM 701 N N . SER A 1 91 ? 27.349 -0.085 -26.143 1.00 55.91 91 SER A N 1
ATOM 702 C CA . SER A 1 91 ? 28.228 1.040 -26.497 1.00 55.91 91 SER A CA 1
ATOM 703 C C . SER A 1 91 ? 29.709 0.651 -26.638 1.00 55.91 91 SER A C 1
ATOM 705 O O . SER A 1 91 ? 30.541 1.529 -26.872 1.00 55.91 91 SER A O 1
ATOM 707 N N . PHE A 1 92 ? 30.067 -0.634 -26.506 1.00 50.09 92 PHE A N 1
ATOM 708 C CA . PHE A 1 92 ? 31.439 -1.119 -26.696 1.00 50.09 92 PHE A CA 1
ATOM 709 C C . PHE A 1 92 ? 31.608 -1.783 -28.080 1.00 50.09 92 PHE A C 1
ATOM 711 O O . PHE A 1 92 ? 31.294 -2.965 -28.241 1.00 50.09 92 PHE A O 1
ATOM 718 N N . PRO A 1 93 ? 32.143 -1.076 -29.098 1.00 51.66 93 PRO A N 1
ATOM 719 C CA . PRO A 1 93 ? 32.599 -1.700 -30.336 1.00 51.66 93 PRO A CA 1
ATOM 720 C C . PRO A 1 93 ? 33.902 -2.456 -30.040 1.00 51.66 93 PRO A C 1
ATOM 722 O O . PRO A 1 93 ? 35.000 -1.945 -30.241 1.00 51.66 93 PRO A O 1
ATOM 725 N N . GLY A 1 94 ? 33.790 -3.649 -29.462 1.00 54.78 94 GLY A N 1
ATOM 726 C CA . GLY A 1 94 ? 34.961 -4.407 -29.021 1.00 54.78 94 GLY A CA 1
ATOM 727 C C . GLY A 1 94 ? 34.639 -5.698 -28.278 1.00 54.78 94 GLY A C 1
ATOM 728 O O . GLY A 1 94 ? 35.318 -6.019 -27.310 1.00 54.78 94 GLY A O 1
ATOM 729 N N . GLY A 1 95 ? 33.601 -6.428 -28.695 1.00 46.09 95 GLY A N 1
ATOM 730 C CA . GLY A 1 95 ? 33.502 -7.861 -28.401 1.00 46.09 95 GLY A CA 1
ATOM 731 C C . GLY A 1 95 ? 34.417 -8.636 -29.361 1.00 46.09 95 GLY A C 1
ATOM 732 O O . GLY A 1 95 ? 34.508 -8.241 -30.525 1.00 46.09 95 GLY A O 1
ATOM 733 N N . PRO A 1 96 ? 35.134 -9.678 -28.902 1.00 57.59 96 PRO A N 1
ATOM 734 C CA . PRO A 1 96 ? 36.198 -10.318 -29.672 1.00 57.59 96 PRO A CA 1
ATOM 735 C C . PRO A 1 96 ? 35.663 -10.924 -30.980 1.00 57.59 96 PRO A C 1
ATOM 737 O O . PRO A 1 96 ? 34.518 -11.388 -31.009 1.00 57.59 96 PRO A O 1
ATOM 740 N N . PRO A 1 97 ? 36.468 -10.930 -32.062 1.00 52.81 97 PRO A N 1
ATOM 741 C CA . PRO A 1 97 ? 36.098 -11.609 -33.294 1.00 52.81 97 PRO A CA 1
ATOM 742 C C . PRO A 1 97 ? 35.832 -13.081 -32.982 1.00 52.81 97 PRO A C 1
ATOM 744 O O . PRO A 1 97 ? 36.599 -13.728 -32.272 1.00 52.81 97 PRO A O 1
ATOM 747 N N . GLY A 1 98 ? 34.712 -13.596 -33.485 1.00 60.81 98 GLY A N 1
ATOM 748 C CA . GLY A 1 98 ? 34.439 -15.024 -33.471 1.00 60.81 98 GLY A CA 1
ATOM 749 C C . GLY A 1 98 ? 35.539 -15.742 -34.242 1.00 60.81 98 GLY A C 1
ATOM 750 O O . GLY A 1 98 ? 35.556 -15.711 -35.472 1.00 60.81 98 GLY A O 1
ATOM 751 N N . ASP A 1 99 ? 36.464 -16.356 -33.513 1.00 49.75 99 ASP A N 1
ATOM 752 C CA . ASP A 1 99 ? 37.515 -17.171 -34.093 1.00 49.75 99 ASP A CA 1
ATOM 753 C C . ASP A 1 99 ? 36.963 -18.523 -34.561 1.00 49.75 99 ASP A C 1
ATOM 755 O O . ASP A 1 99 ? 36.321 -19.265 -33.818 1.00 49.75 99 ASP A O 1
ATOM 759 N N . LEU A 1 100 ? 37.319 -18.823 -35.812 1.00 53.12 100 LEU A N 1
ATOM 760 C CA . LEU A 1 100 ? 37.549 -20.139 -36.408 1.00 53.12 100 LEU A CA 1
ATOM 761 C C . LEU A 1 100 ? 36.384 -21.145 -36.448 1.00 53.12 100 LEU A C 1
ATOM 763 O O . LEU A 1 100 ? 36.234 -22.011 -35.589 1.00 53.12 100 LEU A O 1
ATOM 767 N N . HIS A 1 101 ? 35.720 -21.195 -37.606 1.00 50.31 101 HIS A N 1
ATOM 768 C CA . HIS A 1 101 ? 35.362 -22.482 -38.207 1.00 50.31 101 HIS A CA 1
ATOM 769 C C . HIS A 1 101 ? 36.460 -22.854 -39.227 1.00 50.31 101 HIS A C 1
ATOM 771 O O . HIS A 1 101 ? 36.758 -22.037 -40.102 1.00 50.31 101 HIS A O 1
ATOM 777 N N . PRO A 1 102 ? 37.118 -24.025 -39.122 1.00 50.16 102 PRO A N 1
ATOM 778 C CA . PRO A 1 102 ? 38.265 -24.364 -39.958 1.00 50.16 102 PRO A CA 1
ATOM 779 C C . PRO A 1 102 ? 37.858 -24.634 -41.411 1.00 50.16 102 PRO A C 1
ATOM 781 O O . PRO A 1 102 ? 36.871 -25.313 -41.694 1.00 50.16 102 PRO A O 1
ATOM 784 N N . ALA A 1 103 ? 38.677 -24.117 -42.326 1.00 52.19 103 ALA A N 1
ATOM 785 C CA . ALA A 1 103 ? 38.714 -24.510 -43.724 1.00 52.19 103 ALA A CA 1
ATOM 786 C C . ALA A 1 103 ? 39.130 -25.986 -43.847 1.00 52.19 103 ALA A C 1
ATOM 788 O O . ALA A 1 103 ? 40.174 -26.368 -43.317 1.00 52.19 103 ALA A O 1
ATOM 789 N N . ASN A 1 104 ? 38.360 -26.805 -44.574 1.00 47.78 104 ASN A N 1
ATOM 790 C CA . ASN A 1 104 ? 38.871 -28.054 -45.143 1.00 47.78 104 ASN A CA 1
ATOM 791 C C . ASN A 1 104 ? 38.056 -28.528 -46.363 1.00 47.78 104 ASN A C 1
ATOM 793 O O . ASN A 1 104 ? 36.837 -28.647 -46.280 1.00 47.78 104 ASN A O 1
ATOM 797 N N . GLY A 1 105 ? 38.776 -28.864 -47.442 1.00 53.34 105 GLY A N 1
ATOM 798 C CA . GLY A 1 105 ? 38.334 -29.637 -48.611 1.00 53.34 105 GLY A CA 1
ATOM 799 C C . GLY A 1 105 ? 37.654 -28.800 -49.696 1.00 53.34 105 GLY A C 1
ATOM 800 O O . GLY A 1 105 ? 36.509 -28.409 -49.556 1.00 53.34 105 GLY A O 1
ATOM 801 N N . THR A 1 106 ? 38.236 -28.554 -50.867 1.00 48.19 106 THR A N 1
ATOM 802 C CA . THR A 1 106 ? 38.648 -29.606 -51.802 1.00 48.19 106 THR A CA 1
ATOM 803 C C . THR A 1 106 ? 39.495 -28.992 -52.921 1.00 48.19 106 THR A C 1
ATOM 805 O O . THR A 1 106 ? 39.040 -28.106 -53.639 1.00 48.19 106 THR A O 1
ATOM 808 N N . ALA A 1 107 ? 40.726 -29.478 -53.060 1.00 45.12 107 ALA A N 1
ATOM 809 C CA . ALA A 1 107 ? 41.507 -29.397 -54.284 1.00 45.12 107 ALA A CA 1
ATOM 810 C C . ALA A 1 107 ? 41.584 -30.817 -54.849 1.00 45.12 107 ALA A C 1
ATOM 812 O O . ALA A 1 107 ? 42.177 -31.668 -54.193 1.00 45.12 107 ALA A O 1
ATOM 813 N N . THR A 1 108 ? 40.960 -31.041 -56.004 1.00 53.72 108 THR A N 1
ATOM 814 C CA . THR A 1 108 ? 41.330 -31.986 -57.076 1.00 53.72 108 THR A CA 1
ATOM 815 C C . THR A 1 108 ? 40.401 -31.740 -58.249 1.00 53.72 108 THR A C 1
ATOM 817 O O . THR A 1 108 ? 39.174 -31.758 -57.999 1.00 53.72 108 THR A O 1
#

Radius of gyration: 29.04 Å; Cα contacts (8 Å, |Δi|>4): 48; chains: 1; bounding box: 61×43×93 Å

pLDDT: mean 71.01, std 11.98, range [45.12, 91.75]

Sequence (108 aa):
MVGRALLLIYVSSRAAGLTEKCTRTRCFVNSFVLDNCVVDTERSYLVRYIDDSAAGFYIQGVKLTMLAIMKMFYGMCALTFAIWVQASGDSFPGGPPGDLHPANGTAT

Secondary structure (DSSP, 8-state):
-HHHHHHHHHHHHHHHHHHHHHHHHHHHHHH---SS-S--HHHHHHHHHHHHTT-S-EETTEE--HHHHHHHHHHHHHHHHHHHHHHHHTT-S-PPP---PPP-----

Solvent-accessible surface area (backbone atoms only — not comparable to full-atom values): 6627 Å² total; per-residue (Å²): 113,68,69,59,52,52,50,50,53,50,53,50,53,54,38,13,55,51,17,53,50,42,54,50,50,49,54,51,67,70,63,65,81,71,88,74,102,58,91,56,63,69,56,55,49,51,50,48,48,52,58,74,63,50,56,47,46,60,59,94,86,40,74,39,39,66,68,58,51,51,52,53,50,50,52,51,52,53,50,53,50,54,52,50,51,52,63,57,56,74,69,52,97,73,73,79,81,87,77,78,84,82,88,80,89,85,91,131